Protein AF-A0A2I1EVF9-F1 (afdb_monomer)

Mean predicted aligned error: 14.23 Å

Foldseek 3Di:
DDDDQDPVRVVVVVVVVLLVVLLVVLVVVLVVVVVCVVPPDDQDPDPSSCLSCPCHPNDPPNPNPDDRDDSVRSSVVVVVCCVVVDDDDDDDDPDDDDDPVVVVVPQLVVLQVQLCCQQPQPDPPDDDDQPDDPSNDRDSVVSNPPPGPVPNGDSPDDDPPDDDPPDD

Organism: NCBI:txid588596

Radius of gyration: 22.43 Å; Cα contacts (8 Å, |Δi|>4): 86; chains: 1; bounding box: 55×42×52 Å

pLDDT: mean 73.6, std 15.92, range [29.08, 93.19]

Sequence (168 aa):
MFQDITFEQKYKENSDWLNQTMLGFISKRRNEINNNIQSDGKICSNLLDILLTLNTPLDPNYDGSEAPLTYQEVCSTITEVSVGGNKRNFGDDISRQISYEDLENFTYLDAIIKESARVYAVVPLSSHVSTQETPDEFIPERFLNNEIAKNAFIPFGGGENLPRKEYV

Structure (mmCIF, N/CA/C/O backbone):
data_AF-A0A2I1EVF9-F1
#
_entry.id   AF-A0A2I1EVF9-F1
#
loop_
_atom_site.group_PDB
_atom_site.id
_atom_site.type_symbol
_atom_site.label_atom_id
_atom_site.label_alt_id
_atom_site.label_comp_id
_atom_site.label_asym_id
_atom_site.label_entity_id
_atom_site.label_seq_id
_atom_site.pdbx_PDB_ins_code
_atom_site.Cartn_x
_atom_site.Cartn_y
_atom_site.Cartn_z
_atom_site.occupancy
_atom_site.B_iso_or_equiv
_atom_site.auth_seq_id
_atom_site.auth_comp_id
_atom_site.auth_asym_id
_atom_site.auth_atom_id
_atom_site.pdbx_PDB_model_num
ATOM 1 N N . MET A 1 1 ? 25.194 25.302 21.376 1.00 37.97 1 MET A N 1
ATOM 2 C CA . MET A 1 1 ? 25.728 23.960 21.076 1.00 37.97 1 MET A CA 1
ATOM 3 C C . MET A 1 1 ? 24.531 23.116 20.675 1.00 37.97 1 MET A C 1
ATOM 5 O O . MET A 1 1 ? 23.777 22.718 21.550 1.00 37.97 1 MET A O 1
ATOM 9 N N . PHE A 1 2 ? 24.259 22.999 19.376 1.00 52.78 2 PHE A N 1
ATOM 10 C CA . PHE A 1 2 ? 23.197 22.123 18.877 1.00 52.78 2 PHE A CA 1
ATOM 11 C C . PHE A 1 2 ? 23.779 20.709 18.825 1.00 52.78 2 PHE A C 1
ATOM 13 O O . PHE A 1 2 ? 24.871 20.533 18.292 1.00 52.78 2 PHE A O 1
ATOM 20 N N . GLN A 1 3 ? 23.127 19.741 19.469 1.00 63.22 3 GLN A N 1
ATOM 21 C CA . GLN A 1 3 ? 23.485 18.337 19.293 1.00 63.22 3 GLN A CA 1
ATOM 22 C C . GLN A 1 3 ? 22.958 17.907 17.926 1.00 63.22 3 GLN A C 1
ATOM 24 O O . GLN A 1 3 ? 21.755 18.001 17.685 1.00 63.22 3 GLN A O 1
ATOM 29 N N . ASP A 1 4 ? 23.850 17.478 17.037 1.00 67.31 4 ASP A N 1
ATOM 30 C CA . ASP A 1 4 ? 23.448 16.870 15.773 1.00 67.31 4 ASP A CA 1
ATOM 31 C C . ASP A 1 4 ? 22.687 15.574 16.079 1.00 67.31 4 ASP A C 1
ATOM 33 O O . ASP A 1 4 ? 23.229 14.636 16.668 1.00 67.31 4 ASP A O 1
ATOM 37 N N . ILE A 1 5 ? 21.403 15.557 15.721 1.00 76.06 5 ILE A N 1
ATOM 38 C CA . ILE A 1 5 ? 20.522 14.397 15.870 1.00 76.06 5 ILE A CA 1
ATOM 39 C C . ILE A 1 5 ? 21.068 13.281 14.975 1.00 76.06 5 ILE A C 1
ATOM 41 O O . ILE A 1 5 ? 21.335 13.501 13.789 1.00 76.06 5 ILE A O 1
ATOM 45 N N . 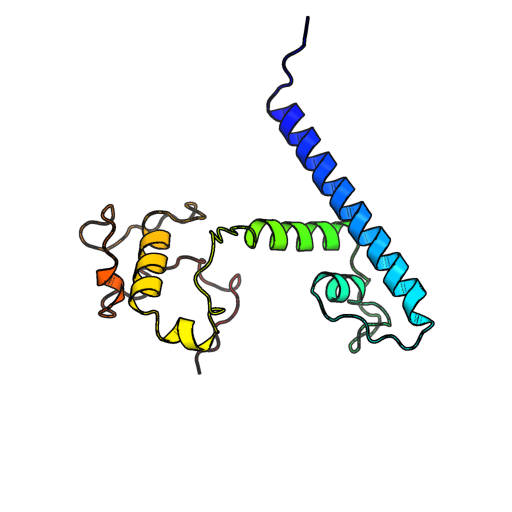THR A 1 6 ? 21.247 12.079 15.522 1.00 86.38 6 THR A N 1
ATOM 46 C CA . THR A 1 6 ? 21.761 10.947 14.740 1.00 86.38 6 THR A CA 1
ATOM 47 C C . THR A 1 6 ? 20.723 10.476 13.717 1.00 86.38 6 THR A C 1
ATOM 49 O O . THR A 1 6 ? 19.518 10.659 13.900 1.00 86.38 6 THR A O 1
ATOM 52 N N . PHE A 1 7 ? 21.169 9.841 12.627 1.00 85.75 7 PHE A N 1
ATOM 53 C CA . PHE A 1 7 ? 20.265 9.272 11.617 1.00 85.75 7 PHE A CA 1
ATOM 54 C C . PHE A 1 7 ? 19.201 8.355 12.244 1.00 85.75 7 PHE A C 1
ATOM 56 O O . PHE A 1 7 ? 18.025 8.482 11.922 1.00 85.75 7 PHE A O 1
ATOM 63 N N . GLU A 1 8 ? 19.605 7.508 13.193 1.00 86.69 8 GLU A N 1
ATOM 64 C CA . GLU A 1 8 ? 18.713 6.596 13.921 1.00 86.69 8 GLU A CA 1
ATOM 65 C C . GLU A 1 8 ? 17.633 7.333 14.719 1.00 86.69 8 GLU A C 1
ATOM 67 O O . GLU A 1 8 ? 16.465 6.948 14.702 1.00 86.69 8 GLU A O 1
ATOM 72 N N . GLN A 1 9 ? 18.002 8.427 15.392 1.00 86.44 9 GLN A N 1
ATOM 73 C CA . GLN A 1 9 ? 17.046 9.255 16.128 1.00 86.44 9 GLN A CA 1
ATOM 74 C C . GLN A 1 9 ? 16.036 9.894 15.174 1.00 86.44 9 GLN A C 1
ATOM 76 O O . GLN A 1 9 ? 14.833 9.774 15.390 1.00 86.44 9 GLN A O 1
ATOM 81 N N . LYS A 1 10 ? 16.514 10.478 14.071 1.00 88.69 10 LYS A N 1
ATOM 82 C CA . LYS A 1 10 ? 15.654 11.085 13.049 1.00 88.69 10 LYS A CA 1
ATOM 83 C C . LYS A 1 10 ? 14.733 10.058 12.382 1.00 88.69 10 LYS A C 1
ATOM 85 O O . LYS A 1 10 ? 13.565 10.346 12.133 1.00 88.69 10 LYS A O 1
ATOM 90 N N . TYR A 1 11 ? 15.241 8.863 12.085 1.00 84.25 11 TYR A N 1
ATOM 91 C CA . TYR A 1 11 ? 14.446 7.771 11.526 1.00 84.25 11 TYR A CA 1
ATOM 92 C C . TYR A 1 11 ? 13.333 7.357 12.490 1.00 84.25 11 TYR A C 1
ATOM 94 O O . TYR A 1 11 ? 12.169 7.278 12.093 1.00 84.25 11 TYR A O 1
ATOM 102 N N . LYS A 1 12 ? 13.677 7.166 13.768 1.00 89.69 12 LYS A N 1
ATOM 103 C CA . LYS A 1 12 ? 12.714 6.815 14.809 1.00 89.69 12 LYS A CA 1
ATOM 104 C C . LYS A 1 12 ? 11.647 7.895 14.982 1.00 89.69 12 LYS A C 1
ATOM 106 O O . LYS A 1 12 ? 10.468 7.565 14.989 1.00 89.69 12 LYS A O 1
ATOM 111 N N . GLU A 1 13 ? 12.036 9.165 15.065 1.00 91.62 13 GLU A N 1
ATOM 112 C CA . GLU A 1 13 ? 11.100 10.292 15.178 1.00 91.62 13 GLU A CA 1
ATOM 113 C C . GLU A 1 13 ? 10.123 10.346 13.997 1.00 91.62 13 GLU A C 1
ATOM 115 O O . GLU A 1 13 ? 8.916 10.484 14.198 1.00 91.62 13 GLU A O 1
ATOM 120 N N . ASN A 1 14 ? 10.621 10.168 12.771 1.00 87.38 14 ASN A N 1
ATOM 121 C CA . ASN A 1 14 ? 9.785 10.146 11.571 1.00 87.38 14 ASN A CA 1
ATOM 122 C C . ASN A 1 14 ? 8.829 8.945 11.550 1.00 87.38 14 ASN A C 1
ATOM 124 O O . ASN A 1 14 ? 7.662 9.090 11.185 1.00 87.38 14 ASN A O 1
ATOM 128 N N . SER A 1 15 ? 9.312 7.765 11.949 1.00 87.06 15 SER A N 1
ATOM 129 C CA . SER A 1 15 ? 8.497 6.551 12.041 1.00 87.06 15 SER A CA 1
ATOM 130 C C . SER A 1 15 ? 7.408 6.689 13.106 1.00 87.06 15 SER A C 1
ATOM 132 O O . SER A 1 15 ? 6.255 6.334 12.863 1.00 87.06 15 SER A O 1
ATOM 134 N N . ASP A 1 16 ? 7.759 7.221 14.277 1.00 92.12 16 ASP A N 1
ATOM 135 C CA . ASP A 1 16 ? 6.822 7.464 15.372 1.00 92.12 16 ASP A CA 1
ATOM 136 C C . ASP A 1 16 ? 5.754 8.476 14.931 1.00 92.12 16 ASP A C 1
ATOM 138 O O . ASP A 1 16 ? 4.559 8.228 15.099 1.00 92.12 16 ASP A O 1
ATOM 142 N N . TRP A 1 17 ? 6.161 9.575 14.288 1.00 93.19 17 TRP A N 1
ATOM 143 C CA . TRP A 1 17 ? 5.242 10.578 13.748 1.00 93.19 17 TRP A CA 1
ATOM 144 C C . TRP A 1 17 ? 4.265 9.991 12.723 1.00 93.19 17 TRP A C 1
ATOM 146 O O . TRP A 1 17 ? 3.059 10.243 12.814 1.00 93.19 17 TRP A O 1
ATOM 156 N N . LEU A 1 18 ? 4.760 9.190 11.773 1.00 86.88 18 LEU A N 1
ATOM 157 C CA . LEU A 1 18 ? 3.925 8.562 10.750 1.00 86.88 18 LEU A CA 1
ATOM 158 C C . LEU A 1 18 ? 2.894 7.627 11.391 1.00 86.88 18 LEU A C 1
ATOM 160 O O . LEU A 1 18 ? 1.700 7.764 11.130 1.00 86.88 18 LEU A O 1
ATOM 164 N N . ASN A 1 19 ? 3.337 6.737 12.282 1.00 88.38 19 ASN A N 1
ATOM 165 C CA . ASN A 1 19 ? 2.457 5.792 12.969 1.00 88.38 19 ASN A CA 1
ATOM 166 C C . ASN A 1 19 ? 1.371 6.508 13.780 1.00 88.38 19 ASN A C 1
ATOM 168 O O . ASN A 1 19 ? 0.195 6.161 13.678 1.00 88.38 19 ASN A O 1
ATOM 172 N N . GLN A 1 20 ? 1.734 7.538 14.549 1.00 92.00 20 GLN A N 1
ATOM 173 C CA . GLN A 1 20 ? 0.758 8.297 15.339 1.00 92.00 20 GLN A CA 1
ATOM 174 C C . GLN A 1 20 ? -0.250 9.034 14.456 1.00 92.00 20 GLN A C 1
ATOM 176 O O . GLN A 1 20 ? -1.446 9.050 14.749 1.00 92.00 20 GLN A O 1
ATOM 181 N N . THR A 1 21 ? 0.218 9.596 13.345 1.00 91.00 21 THR A N 1
ATOM 182 C CA . THR A 1 21 ? -0.640 10.274 12.370 1.00 91.00 21 THR A CA 1
ATOM 183 C C . THR A 1 21 ? -1.644 9.298 11.752 1.00 91.00 21 THR A C 1
ATOM 185 O O . THR A 1 21 ? -2.847 9.571 11.742 1.00 91.00 21 THR A O 1
ATOM 188 N N . MET A 1 22 ? -1.178 8.127 11.309 1.00 90.12 22 MET A N 1
ATOM 189 C CA . MET A 1 22 ? -2.028 7.082 10.732 1.00 90.12 22 MET A CA 1
ATOM 190 C C . MET A 1 22 ? -3.058 6.560 11.740 1.00 90.12 22 MET A C 1
ATOM 192 O O . MET A 1 22 ? -4.247 6.495 11.427 1.00 90.12 22 MET A O 1
ATOM 196 N N . LEU A 1 23 ? -2.646 6.275 12.978 1.00 92.62 23 LEU A N 1
ATOM 197 C CA . LEU A 1 23 ? -3.557 5.860 14.050 1.00 92.62 23 LEU A CA 1
ATOM 198 C C . LEU A 1 23 ? -4.606 6.936 14.374 1.00 92.62 23 LEU A C 1
ATOM 200 O O . LEU A 1 23 ? -5.775 6.615 14.612 1.00 92.62 23 LEU A O 1
ATOM 204 N N . GLY A 1 24 ? -4.223 8.214 14.333 1.00 91.19 24 GLY A N 1
ATOM 205 C CA . GLY A 1 24 ? -5.144 9.342 14.477 1.00 91.19 24 GLY A CA 1
ATOM 206 C C . GLY A 1 24 ? -6.236 9.347 13.402 1.00 91.19 24 GLY A C 1
ATOM 207 O O . GLY A 1 24 ? -7.418 9.490 13.717 1.00 91.19 24 GLY A O 1
ATOM 208 N N . PHE A 1 25 ? -5.872 9.114 12.139 1.00 91.19 25 PHE A N 1
ATOM 209 C CA . PHE A 1 25 ? -6.849 9.009 11.051 1.00 91.19 25 PHE A CA 1
ATOM 210 C C . PHE A 1 25 ? -7.760 7.786 11.186 1.00 91.19 25 PHE A C 1
ATOM 212 O O . PHE A 1 25 ? -8.976 7.915 11.038 1.00 91.19 25 PHE A O 1
ATOM 219 N N . ILE A 1 26 ? -7.199 6.617 11.507 1.00 91.69 26 ILE A N 1
ATOM 220 C CA . ILE A 1 26 ? -7.963 5.367 11.632 1.00 91.69 26 ILE A CA 1
ATOM 221 C C . ILE A 1 26 ? -8.957 5.456 12.796 1.00 91.69 26 ILE A C 1
ATOM 223 O O . ILE A 1 26 ? -10.126 5.103 12.639 1.00 91.69 26 ILE A O 1
ATOM 227 N N . SER A 1 27 ? -8.526 5.965 13.953 1.00 90.69 27 SER A N 1
ATOM 228 C CA . SER A 1 27 ? -9.406 6.154 15.116 1.00 90.69 27 SER A CA 1
ATOM 229 C C . SER A 1 27 ? -10.541 7.133 14.822 1.00 90.69 27 SER A C 1
ATOM 231 O O . SER A 1 27 ? -11.703 6.832 15.107 1.00 90.69 27 SER A O 1
ATOM 233 N N . LYS A 1 28 ? -10.237 8.262 14.171 1.00 91.38 28 LYS A N 1
ATOM 234 C CA . LYS A 1 28 ? -11.253 9.213 13.712 1.00 91.38 28 LYS A CA 1
ATOM 235 C C . LYS A 1 28 ? -12.259 8.540 12.776 1.00 91.38 28 LYS A C 1
ATOM 237 O O . LYS A 1 28 ? -13.462 8.640 13.015 1.00 91.38 28 LYS A O 1
ATOM 242 N N . ARG A 1 29 ? -11.782 7.811 11.763 1.00 90.00 29 ARG A N 1
ATOM 243 C CA . ARG A 1 29 ? -12.645 7.146 10.781 1.00 90.00 29 ARG A CA 1
ATOM 244 C C . ARG A 1 29 ? -13.523 6.066 11.413 1.00 90.00 29 ARG A C 1
ATOM 246 O O . ARG A 1 29 ? -14.706 5.986 11.102 1.00 90.00 29 ARG A O 1
ATOM 253 N N . ARG A 1 30 ? -12.988 5.283 12.351 1.00 88.12 30 ARG A N 1
ATOM 254 C CA . ARG A 1 30 ? -13.765 4.265 13.073 1.00 88.12 30 ARG A CA 1
ATOM 255 C C . ARG A 1 30 ? -14.894 4.883 13.898 1.00 88.12 30 ARG A C 1
ATOM 257 O O . ARG A 1 30 ? -16.004 4.358 13.900 1.00 88.12 30 ARG A O 1
ATOM 264 N N . ASN A 1 31 ? -14.639 6.023 14.540 1.00 87.81 31 ASN A N 1
ATOM 265 C CA . ASN A 1 31 ? -15.677 6.7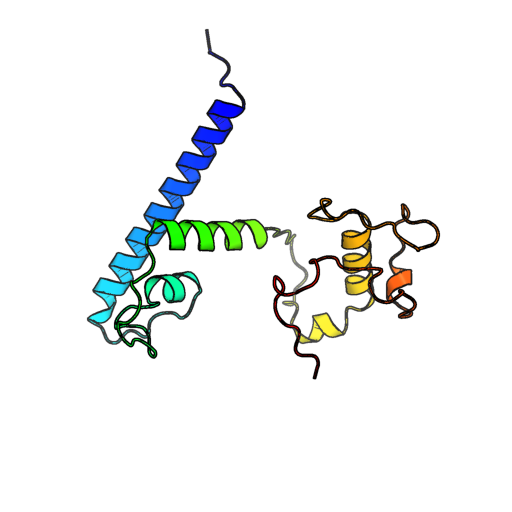64 15.255 1.00 87.81 31 ASN A CA 1
ATOM 266 C C . ASN A 1 31 ? -16.752 7.304 14.301 1.00 87.81 31 ASN A C 1
ATOM 268 O O . ASN A 1 31 ? -17.936 7.217 14.612 1.00 87.81 31 ASN A O 1
ATOM 272 N N . GLU A 1 32 ? -16.364 7.818 13.130 1.00 85.38 32 GLU A N 1
ATOM 273 C CA . GLU A 1 32 ? -17.318 8.246 12.098 1.00 85.38 32 GLU A CA 1
ATOM 274 C C . GLU A 1 32 ? -18.208 7.092 11.631 1.00 85.38 32 GLU A C 1
ATOM 276 O O . GLU A 1 32 ? -19.418 7.273 11.547 1.00 85.38 32 GLU A O 1
ATOM 281 N N . ILE A 1 33 ? -17.642 5.911 11.359 1.00 83.12 33 ILE A N 1
ATOM 282 C CA . ILE A 1 33 ? -18.416 4.725 10.961 1.00 83.12 33 ILE A CA 1
ATOM 283 C C . ILE A 1 33 ? -19.404 4.354 12.069 1.00 83.12 33 ILE A C 1
ATOM 285 O O . ILE A 1 33 ? -20.600 4.285 11.809 1.00 83.12 33 ILE A O 1
ATOM 289 N N . ASN A 1 34 ? -18.933 4.217 13.312 1.00 79.56 34 ASN A N 1
ATOM 290 C CA . ASN A 1 34 ? -19.782 3.859 14.450 1.00 79.56 34 ASN A CA 1
ATOM 291 C C . ASN A 1 34 ? -20.941 4.848 14.672 1.00 79.56 34 ASN A C 1
ATOM 293 O O . ASN A 1 34 ? -22.040 4.441 15.046 1.00 79.56 34 ASN A O 1
ATOM 297 N N . ASN A 1 35 ? -20.708 6.139 14.422 1.00 76.62 35 ASN A N 1
ATOM 298 C CA . ASN A 1 35 ? -21.721 7.183 14.569 1.00 76.62 35 ASN A CA 1
ATOM 299 C C . ASN A 1 35 ? -22.680 7.256 13.362 1.00 76.62 35 ASN A C 1
ATOM 301 O O . ASN A 1 35 ? -23.875 7.475 13.552 1.00 76.62 35 ASN A O 1
ATOM 305 N N . ASN A 1 36 ? -22.189 7.037 12.135 1.00 66.50 36 ASN A N 1
ATOM 306 C CA . ASN A 1 36 ? -22.981 7.092 10.895 1.00 66.50 36 ASN A CA 1
ATOM 307 C C . ASN A 1 36 ? -23.894 5.868 10.684 1.00 66.50 36 ASN A C 1
ATOM 309 O O . ASN A 1 36 ? -24.821 5.941 9.879 1.00 66.50 36 ASN A O 1
ATOM 313 N N . ILE A 1 37 ? -23.695 4.771 11.430 1.00 58.34 37 ILE A N 1
ATOM 314 C CA . ILE A 1 37 ? -24.615 3.612 11.469 1.00 58.34 37 ILE A CA 1
ATOM 315 C C . ILE A 1 37 ? -26.045 4.031 11.861 1.00 58.34 37 ILE A C 1
ATOM 317 O O . ILE A 1 37 ? -27.007 3.366 11.487 1.00 58.34 37 ILE A O 1
ATOM 321 N N . GLN A 1 38 ? -26.213 5.152 12.574 1.00 51.97 38 GLN A N 1
ATOM 322 C CA . GLN A 1 38 ? -27.533 5.637 12.992 1.00 51.97 38 GLN A CA 1
ATOM 323 C C . GLN A 1 38 ? -28.334 6.332 11.875 1.00 51.97 38 GLN A C 1
ATOM 325 O O . GLN A 1 38 ? -29.517 6.604 12.068 1.00 51.97 38 GLN A O 1
ATOM 330 N N . SER A 1 39 ? -27.736 6.618 10.714 1.00 51.97 39 SER A N 1
ATOM 331 C CA . SER A 1 39 ? -28.369 7.426 9.665 1.00 51.97 39 SER A CA 1
ATOM 332 C C . SER A 1 39 ? -28.199 6.823 8.270 1.00 51.97 39 SER A C 1
ATOM 334 O O . SER A 1 39 ? -27.521 7.425 7.448 1.00 51.97 39 SER A O 1
ATOM 336 N N . ASP A 1 40 ? -28.777 5.637 8.026 1.00 53.94 40 ASP A N 1
ATOM 337 C CA . ASP A 1 40 ? -29.086 5.035 6.699 1.00 53.94 40 ASP A CA 1
ATOM 338 C C . ASP A 1 40 ? -27.983 5.132 5.610 1.00 53.94 40 ASP A C 1
ATOM 340 O O . ASP A 1 40 ? -28.220 5.107 4.402 1.00 53.94 40 ASP A O 1
ATOM 344 N N . GLY A 1 41 ? -26.732 5.297 6.033 1.00 55.00 41 GLY A N 1
ATOM 345 C CA . GLY A 1 41 ? -25.646 5.746 5.180 1.00 55.00 41 GLY A CA 1
ATOM 346 C C . GLY A 1 41 ? -24.824 4.559 4.735 1.00 55.00 41 GLY A C 1
ATOM 347 O O . GLY A 1 41 ? -24.019 4.044 5.507 1.00 55.00 41 GLY A O 1
ATOM 348 N N . LYS A 1 42 ? -25.005 4.140 3.482 1.00 59.78 42 LYS A N 1
ATOM 349 C CA . LYS A 1 42 ? -24.149 3.159 2.804 1.00 59.78 42 LYS A CA 1
ATOM 350 C C . LYS A 1 42 ? -22.671 3.452 3.112 1.00 59.78 42 LYS A C 1
ATOM 352 O O . LYS A 1 42 ? -22.149 4.489 2.701 1.00 59.78 42 LYS A O 1
ATOM 357 N N . ILE A 1 43 ? -22.012 2.554 3.850 1.00 65.44 43 ILE A N 1
ATOM 358 C CA . ILE A 1 43 ? -20.590 2.681 4.194 1.00 65.44 43 ILE A CA 1
ATOM 359 C C . ILE A 1 43 ? -19.794 2.717 2.884 1.00 65.44 43 ILE A C 1
ATOM 361 O O . ILE A 1 43 ? -20.017 1.909 1.980 1.00 65.44 43 ILE A O 1
ATOM 365 N N . CYS A 1 44 ? -18.910 3.705 2.750 1.00 60.81 44 CYS A N 1
ATOM 366 C CA . CYS A 1 44 ? -18.080 3.868 1.562 1.00 60.81 44 CYS A CA 1
ATOM 367 C C . CYS A 1 44 ? -17.154 2.644 1.439 1.00 60.81 44 CYS A C 1
ATOM 369 O O . CYS A 1 44 ? -16.517 2.253 2.402 1.00 60.81 44 CYS A O 1
ATOM 371 N N . SER A 1 45 ? -17.091 1.983 0.285 1.00 72.38 45 SER A N 1
ATOM 372 C CA . SER A 1 45 ? -16.403 0.689 0.128 1.00 72.38 45 SER A CA 1
ATOM 373 C C . SER A 1 45 ? -14.926 0.844 -0.262 1.00 72.38 45 SER A C 1
ATOM 375 O O . SER A 1 45 ? -14.464 0.233 -1.225 1.00 72.38 45 SER A O 1
ATOM 377 N N . ASN A 1 46 ? -14.192 1.730 0.412 1.00 84.38 46 ASN A N 1
ATOM 378 C CA . ASN A 1 46 ? -12.745 1.870 0.202 1.00 84.38 46 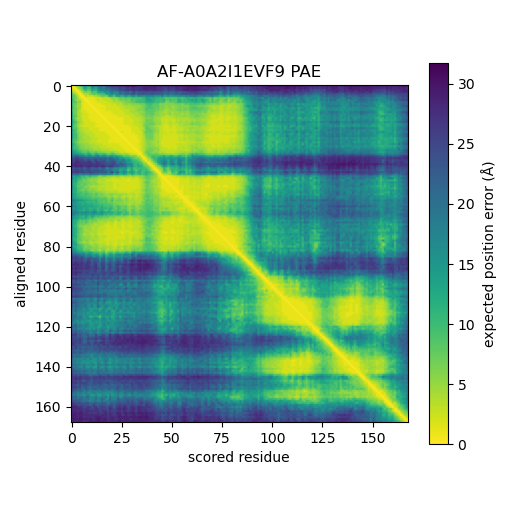ASN A CA 1
ATOM 379 C C . ASN A 1 46 ? -11.962 0.908 1.117 1.00 84.38 46 ASN A C 1
ATOM 381 O O . ASN A 1 46 ? -12.519 0.360 2.063 1.00 84.38 46 ASN A O 1
ATOM 385 N N . LEU A 1 47 ? -10.663 0.714 0.850 1.00 88.19 47 LEU A N 1
ATOM 386 C CA . LEU A 1 47 ? -9.820 -0.241 1.585 1.00 88.19 47 LEU A CA 1
ATOM 387 C C . LEU A 1 47 ? -9.845 -0.030 3.108 1.00 88.19 47 LEU A C 1
ATOM 389 O O . LEU A 1 47 ? -9.942 -1.000 3.851 1.00 88.19 47 LEU A O 1
ATOM 393 N N . LEU A 1 48 ? -9.779 1.220 3.580 1.00 89.19 48 LEU A N 1
ATOM 394 C CA . LEU A 1 48 ? -9.798 1.514 5.015 1.00 89.19 48 LEU A CA 1
ATOM 395 C C . LEU A 1 48 ? -11.134 1.112 5.647 1.00 89.19 48 LEU A C 1
ATOM 397 O O . LEU A 1 48 ? -11.150 0.505 6.714 1.00 89.19 48 LEU A O 1
ATOM 401 N N . ASP A 1 49 ? -12.243 1.417 4.981 1.00 88.31 49 ASP A N 1
ATOM 402 C CA . ASP A 1 49 ? -13.574 1.067 5.467 1.00 88.31 49 ASP A CA 1
ATOM 403 C C . ASP A 1 49 ? -13.798 -0.457 5.443 1.00 88.31 49 ASP A C 1
ATOM 405 O O . ASP A 1 49 ? -14.373 -0.997 6.387 1.00 88.31 49 ASP A O 1
ATOM 409 N N . ILE A 1 5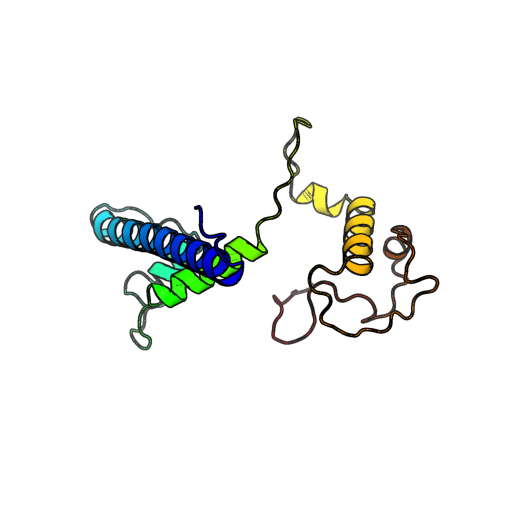0 ? -13.267 -1.170 4.439 1.00 88.38 50 ILE A N 1
ATOM 410 C CA . ILE A 1 50 ? -13.264 -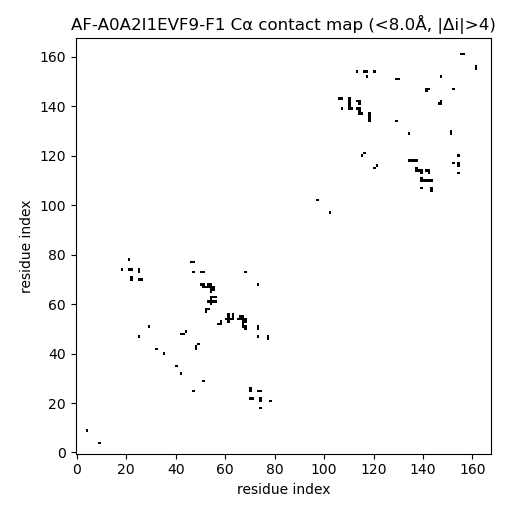2.643 4.403 1.00 88.38 50 ILE A CA 1
ATOM 411 C C . ILE A 1 50 ? -12.504 -3.195 5.614 1.00 88.38 50 ILE A C 1
ATOM 413 O O . ILE A 1 50 ? -13.064 -3.973 6.375 1.00 88.38 50 ILE A O 1
ATOM 417 N N . LEU A 1 51 ? -11.267 -2.750 5.857 1.00 90.19 51 LEU A N 1
ATOM 418 C CA . LEU A 1 51 ? -10.460 -3.237 6.985 1.00 90.19 51 LEU A CA 1
ATOM 419 C C . LEU A 1 51 ? -11.077 -2.906 8.354 1.00 90.19 51 LEU A C 1
ATOM 421 O O . LEU A 1 51 ? -10.915 -3.664 9.305 1.00 90.19 51 LEU A O 1
ATOM 425 N N . LEU A 1 52 ? -11.784 -1.780 8.473 1.00 89.56 52 LEU A N 1
ATOM 426 C CA . LEU A 1 52 ? -12.456 -1.388 9.715 1.00 89.56 52 LEU A CA 1
ATOM 427 C C . LEU A 1 52 ? -13.760 -2.151 9.977 1.00 89.56 52 LEU A C 1
ATOM 429 O O . LEU A 1 52 ? -14.187 -2.220 11.132 1.00 89.56 52 LEU A O 1
ATOM 433 N N . THR A 1 53 ? -14.397 -2.677 8.929 1.00 87.69 53 THR A N 1
ATOM 434 C CA . THR A 1 53 ? -15.671 -3.408 9.018 1.00 87.69 53 THR A CA 1
ATOM 435 C C . THR A 1 53 ? -15.500 -4.922 8.957 1.00 87.69 53 THR A C 1
ATOM 437 O O . THR A 1 53 ? -16.386 -5.629 9.433 1.00 87.69 53 THR A O 1
ATOM 440 N N . LEU A 1 54 ? -14.368 -5.418 8.456 1.00 88.06 54 LEU A N 1
ATOM 441 C CA . LEU A 1 54 ? -14.053 -6.843 8.378 1.00 88.06 54 LEU A CA 1
ATOM 442 C C . LEU A 1 54 ? -14.164 -7.517 9.750 1.00 88.06 54 LEU A C 1
ATOM 444 O O . LEU A 1 54 ? -13.696 -6.974 10.758 1.00 88.06 54 LEU A O 1
ATOM 448 N N . ASN A 1 55 ? -14.779 -8.700 9.787 1.00 87.62 55 ASN A N 1
ATOM 449 C CA . ASN A 1 55 ? -15.023 -9.459 11.020 1.00 87.62 55 ASN A CA 1
ATOM 450 C C . ASN A 1 55 ? -15.816 -8.670 12.085 1.00 87.62 55 ASN A C 1
ATOM 452 O O . ASN A 1 55 ? -15.743 -8.957 13.281 1.00 87.62 55 ASN A O 1
ATOM 456 N N . THR A 1 56 ? -16.596 -7.668 11.670 1.00 86.25 56 THR A N 1
ATOM 457 C CA . THR A 1 56 ? -17.574 -6.974 12.521 1.00 86.25 56 THR A CA 1
ATOM 458 C C . THR A 1 56 ? -18.991 -7.256 12.022 1.00 86.25 56 THR A C 1
ATOM 460 O O . THR A 1 56 ? -19.149 -7.602 10.857 1.00 86.25 56 THR A O 1
ATOM 463 N N . PRO A 1 57 ? -20.050 -7.013 12.819 1.00 84.56 57 PRO A N 1
ATOM 464 C CA . PRO A 1 57 ? -21.438 -7.157 12.359 1.00 84.56 57 PRO A CA 1
ATOM 465 C C . PRO A 1 57 ? -21.831 -6.301 11.139 1.00 84.56 57 PRO A C 1
ATOM 467 O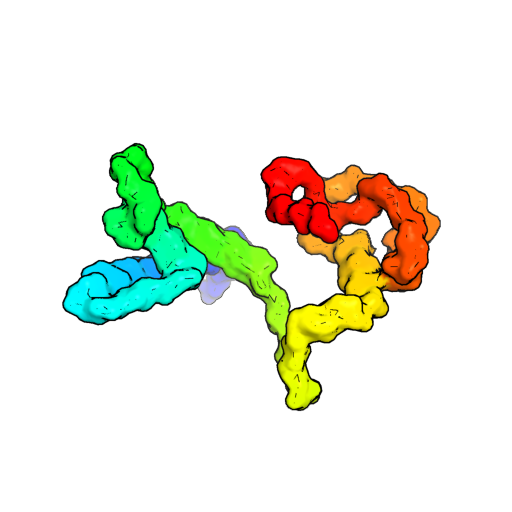 O . PRO A 1 57 ? -22.942 -6.437 10.636 1.00 84.56 57 PRO A O 1
ATOM 470 N N . LEU A 1 58 ? -20.962 -5.384 10.701 1.00 80.56 58 LEU A N 1
ATOM 471 C CA . LEU A 1 58 ? -21.140 -4.582 9.489 1.00 80.56 58 LEU A CA 1
ATOM 472 C C . LEU A 1 58 ? -20.663 -5.308 8.223 1.00 80.56 58 LEU A C 1
ATOM 474 O O . LEU A 1 58 ? -20.989 -4.873 7.120 1.00 80.56 58 LEU A O 1
ATOM 478 N N . ASP A 1 59 ? -19.892 -6.383 8.375 1.00 78.69 59 ASP A N 1
ATOM 479 C CA . ASP A 1 59 ? -19.466 -7.249 7.284 1.00 78.69 59 ASP A CA 1
ATOM 480 C C . ASP A 1 59 ? -20.634 -8.155 6.851 1.00 78.69 59 ASP A C 1
ATOM 482 O O . ASP A 1 59 ? -21.188 -8.881 7.684 1.00 78.69 59 ASP A O 1
ATOM 486 N N . PRO A 1 60 ? -21.015 -8.164 5.559 1.00 78.75 60 PRO A N 1
ATOM 487 C CA . PRO A 1 60 ? -22.028 -9.079 5.038 1.00 78.75 60 PRO A CA 1
ATOM 488 C C . PRO A 1 60 ? -21.741 -10.565 5.298 1.00 78.75 60 PRO A C 1
ATOM 490 O O . PRO A 1 60 ? -22.682 -11.357 5.333 1.00 78.75 60 PRO A O 1
ATOM 493 N N . ASN A 1 61 ? -20.471 -10.944 5.464 1.00 82.75 61 ASN A N 1
ATOM 494 C CA . ASN A 1 61 ? -20.037 -12.323 5.698 1.00 82.75 61 ASN A CA 1
ATOM 495 C C . ASN A 1 61 ? -19.726 -12.615 7.176 1.00 82.75 61 ASN A C 1
ATOM 497 O O . ASN A 1 61 ? -19.104 -13.632 7.476 1.00 82.75 61 ASN A O 1
ATOM 501 N N . TYR A 1 62 ? -20.139 -11.744 8.103 1.00 84.00 62 TYR A N 1
ATOM 502 C CA . TYR A 1 62 ? -19.859 -11.911 9.526 1.00 84.00 62 TYR A CA 1
ATOM 503 C C . TYR A 1 62 ? -20.500 -13.179 10.106 1.00 84.00 62 TYR A C 1
ATOM 505 O O . TYR A 1 62 ? -21.723 -13.292 10.191 1.00 84.00 62 TYR A O 1
ATOM 513 N N . ASP A 1 63 ? -19.669 -14.105 10.579 1.00 87.00 63 ASP A N 1
ATOM 514 C CA . ASP A 1 63 ? -20.097 -15.323 11.279 1.00 87.00 63 ASP A CA 1
ATOM 515 C C . ASP A 1 63 ? -19.685 -15.341 12.765 1.00 87.00 63 ASP A C 1
ATOM 517 O O . ASP A 1 63 ? -20.036 -16.261 13.505 1.00 87.00 63 ASP A O 1
ATOM 521 N N . GLY A 1 64 ? -18.959 -14.312 13.217 1.00 85.25 64 GLY A N 1
ATOM 522 C CA . GLY A 1 64 ? -18.446 -14.195 14.583 1.00 85.25 64 GLY A CA 1
ATOM 523 C C . GLY A 1 64 ? -17.325 -15.175 14.940 1.00 85.25 64 GLY A C 1
ATOM 524 O O . GLY A 1 64 ? -16.978 -15.271 16.119 1.00 85.25 64 GLY A O 1
ATOM 525 N N . SER A 1 65 ? -16.770 -15.900 13.964 1.00 87.62 65 SER A N 1
ATOM 526 C CA . SER A 1 65 ? -15.678 -16.855 14.181 1.00 87.62 65 SER A CA 1
ATOM 527 C C . SER A 1 65 ? -14.334 -16.166 14.426 1.00 87.62 65 SER A C 1
ATOM 529 O O . SER A 1 65 ? -13.525 -16.652 15.219 1.00 87.62 65 SER A O 1
ATOM 531 N N . GLU A 1 66 ? -14.123 -15.010 13.798 1.00 88.44 66 GLU A N 1
ATOM 532 C CA . GLU A 1 66 ? -12.892 -14.233 13.881 1.00 88.44 66 GLU A CA 1
ATOM 533 C C . GLU A 1 66 ? -13.097 -12.888 14.584 1.00 88.44 66 GLU A C 1
ATOM 535 O O . GLU A 1 66 ? -14.173 -12.284 14.565 1.00 88.44 66 GLU A O 1
ATOM 540 N N . ALA A 1 67 ? -12.031 -12.401 15.222 1.00 87.88 67 ALA A N 1
ATOM 541 C CA . ALA A 1 67 ? -12.030 -11.089 15.850 1.00 87.88 67 ALA A CA 1
ATOM 542 C C . ALA A 1 67 ? -11.853 -9.968 14.802 1.00 87.88 67 ALA A C 1
ATOM 544 O O . ALA A 1 67 ? -11.156 -10.166 13.802 1.00 87.88 67 ALA A O 1
ATOM 545 N N . PRO A 1 68 ? -12.417 -8.768 15.041 1.00 89.69 68 PRO A N 1
ATOM 546 C CA . PRO A 1 68 ? -12.122 -7.585 14.240 1.00 89.69 68 PRO A CA 1
ATOM 547 C C . PRO A 1 68 ? -10.633 -7.242 14.248 1.00 89.69 68 PRO A C 1
ATOM 549 O O . PRO A 1 68 ? -9.968 -7.372 15.279 1.00 89.69 68 PRO A O 1
ATOM 552 N N . LEU A 1 69 ? -10.150 -6.681 13.140 1.00 90.75 69 LEU A N 1
ATOM 553 C CA . LEU A 1 69 ? -8.776 -6.197 13.035 1.00 90.75 69 LEU A CA 1
ATOM 554 C C . LEU A 1 69 ? -8.462 -5.127 14.095 1.00 90.75 69 LEU A C 1
ATOM 556 O O . LEU A 1 69 ? -9.250 -4.206 14.380 1.00 90.75 69 LEU A O 1
ATOM 560 N N . THR A 1 70 ? -7.266 -5.229 14.671 1.00 91.12 70 THR A N 1
ATOM 561 C CA . THR A 1 70 ? -6.730 -4.225 15.590 1.00 91.12 70 THR A CA 1
ATOM 562 C C . THR A 1 70 ? -6.304 -2.970 14.831 1.00 91.12 70 THR A C 1
ATOM 564 O O . THR A 1 70 ? -5.965 -3.000 13.649 1.00 91.12 70 THR A O 1
ATOM 567 N N . TYR A 1 71 ? -6.256 -1.830 15.525 1.00 88.19 71 TYR A N 1
ATOM 568 C CA . TYR A 1 71 ? -5.783 -0.576 14.927 1.00 88.19 71 TYR A CA 1
ATOM 569 C C . TYR A 1 71 ? -4.374 -0.681 14.340 1.00 88.19 71 TYR A C 1
ATOM 571 O O . TYR A 1 71 ? -4.082 -0.019 13.349 1.00 88.19 71 TYR A O 1
ATOM 579 N N . GLN A 1 72 ? -3.511 -1.497 14.948 1.00 87.31 72 GLN A N 1
ATOM 580 C CA . GLN A 1 72 ? -2.148 -1.703 14.475 1.00 87.31 72 GLN A CA 1
ATOM 581 C C . GLN A 1 72 ? -2.126 -2.503 13.174 1.00 87.31 72 GLN A C 1
ATOM 583 O O . GLN A 1 72 ? -1.461 -2.074 12.241 1.00 87.31 72 GLN A O 1
ATOM 588 N N . GLU A 1 73 ? -2.903 -3.581 13.061 1.00 89.06 73 GLU A N 1
ATOM 589 C CA . GLU A 1 73 ? -2.996 -4.371 11.823 1.00 89.06 73 GLU A CA 1
ATOM 590 C C . GLU A 1 73 ? -3.564 -3.543 10.662 1.00 89.06 73 GLU A C 1
ATOM 592 O O . GLU A 1 73 ? -3.015 -3.557 9.556 1.00 89.06 73 GLU A O 1
ATOM 597 N N . VAL A 1 74 ? -4.604 -2.742 10.927 1.00 91.38 74 VAL A N 1
ATOM 598 C CA . VAL A 1 74 ? -5.149 -1.798 9.938 1.00 91.38 74 VAL A CA 1
ATOM 599 C C . VAL A 1 74 ? -4.098 -0.751 9.555 1.00 91.38 74 VAL A C 1
ATOM 601 O O . VAL A 1 74 ? -3.910 -0.469 8.372 1.00 91.38 74 VAL A O 1
ATOM 604 N N . CYS A 1 75 ? -3.384 -0.188 10.535 1.00 88.12 75 CYS A N 1
ATOM 605 C CA . CYS A 1 75 ? -2.339 0.808 10.300 1.00 88.12 75 CYS A CA 1
ATOM 606 C C . CYS A 1 75 ? -1.194 0.246 9.460 1.00 88.12 75 CYS A C 1
ATOM 608 O O . CYS A 1 75 ? -0.802 0.885 8.485 1.00 88.12 75 CYS A O 1
ATOM 610 N N . SER A 1 76 ? -0.691 -0.942 9.794 1.00 86.25 76 SER A N 1
ATOM 611 C CA . SER A 1 76 ? 0.358 -1.626 9.038 1.00 86.25 76 SER A CA 1
ATOM 612 C C . SER A 1 76 ? -0.072 -1.865 7.594 1.00 86.25 76 SER A C 1
ATOM 614 O O . SER A 1 76 ? 0.635 -1.440 6.684 1.00 86.25 76 SER A O 1
ATOM 616 N N . THR A 1 77 ? -1.265 -2.427 7.383 1.00 86.12 77 THR A N 1
ATOM 617 C CA . THR A 1 77 ? -1.786 -2.738 6.041 1.00 86.12 77 THR A CA 1
ATOM 618 C C . THR A 1 77 ? -1.964 -1.479 5.186 1.00 86.12 77 THR A C 1
ATOM 620 O O . THR A 1 77 ? -1.512 -1.416 4.044 1.00 86.12 77 THR A O 1
ATOM 623 N N . ILE A 1 78 ? -2.593 -0.431 5.732 1.00 87.12 78 ILE A N 1
ATOM 624 C CA . ILE A 1 78 ? -2.794 0.826 4.996 1.00 87.12 78 ILE A CA 1
ATOM 625 C C . ILE A 1 78 ? -1.461 1.529 4.733 1.00 87.12 78 ILE A C 1
ATOM 627 O O . ILE A 1 78 ? -1.281 2.101 3.657 1.00 87.12 78 ILE A O 1
ATOM 631 N N . THR A 1 79 ? -0.529 1.498 5.688 1.00 82.12 79 THR A N 1
ATOM 632 C CA . THR A 1 79 ? 0.801 2.096 5.515 1.00 82.12 79 THR A CA 1
ATOM 633 C C . THR A 1 79 ? 1.574 1.371 4.419 1.00 82.12 79 THR A C 1
ATOM 635 O O . THR A 1 79 ? 2.144 2.033 3.558 1.00 82.12 79 THR A O 1
ATOM 638 N N . GLU A 1 80 ? 1.527 0.039 4.381 1.00 81.56 80 GLU A N 1
ATOM 639 C CA . GLU A 1 80 ? 2.153 -0.773 3.334 1.00 81.56 80 GLU A CA 1
ATOM 640 C C . GLU A 1 80 ? 1.599 -0.434 1.945 1.00 81.56 80 GLU A C 1
ATOM 642 O O . GLU A 1 80 ? 2.361 -0.063 1.047 1.00 81.56 80 GLU A O 1
ATOM 647 N N . VAL A 1 81 ? 0.272 -0.460 1.782 1.00 80.31 81 VAL A N 1
ATOM 648 C CA . VAL A 1 81 ? -0.388 -0.120 0.508 1.00 80.31 81 VAL A CA 1
ATOM 649 C C . VAL A 1 81 ? -0.079 1.321 0.096 1.00 80.31 81 VAL A C 1
ATOM 651 O O . VAL A 1 81 ? 0.158 1.601 -1.080 1.00 80.31 81 VAL A O 1
ATOM 654 N N . SER A 1 82 ? -0.037 2.245 1.057 1.00 76.06 82 SER A N 1
ATOM 655 C CA . SER A 1 82 ? 0.273 3.651 0.789 1.00 76.06 82 SER A CA 1
ATOM 656 C C . SER A 1 82 ? 1.726 3.837 0.356 1.00 76.06 82 SER A C 1
ATOM 658 O O . SER A 1 82 ? 1.987 4.572 -0.591 1.00 76.06 82 SER A O 1
ATOM 660 N N . VAL A 1 83 ? 2.688 3.177 1.000 1.00 70.50 83 VAL A N 1
ATOM 661 C CA . VAL A 1 83 ? 4.106 3.270 0.619 1.00 70.50 83 VAL A CA 1
ATOM 662 C C . VAL A 1 83 ? 4.345 2.615 -0.746 1.00 70.50 83 VAL A C 1
ATOM 664 O O . VAL A 1 83 ? 5.035 3.200 -1.580 1.00 70.50 83 VAL A O 1
ATOM 667 N N . GLY A 1 84 ? 3.717 1.466 -1.019 1.00 62.75 84 GLY A N 1
ATOM 668 C CA . GLY A 1 84 ? 3.814 0.780 -2.312 1.00 62.75 84 GLY A CA 1
ATOM 669 C C . GLY A 1 84 ? 3.127 1.516 -3.471 1.00 62.75 84 GLY A C 1
ATOM 670 O O . GLY A 1 84 ? 3.584 1.432 -4.609 1.00 62.75 84 GLY A O 1
ATOM 671 N N . GLY A 1 85 ? 2.055 2.268 -3.196 1.00 58.78 85 GLY A N 1
ATOM 672 C CA . GLY A 1 85 ? 1.261 2.980 -4.206 1.00 58.78 85 GLY A CA 1
ATOM 673 C C . GLY A 1 85 ? 1.720 4.407 -4.529 1.00 58.78 85 GLY A C 1
ATOM 674 O O . GLY A 1 85 ? 1.186 5.030 -5.449 1.00 58.78 85 GLY A O 1
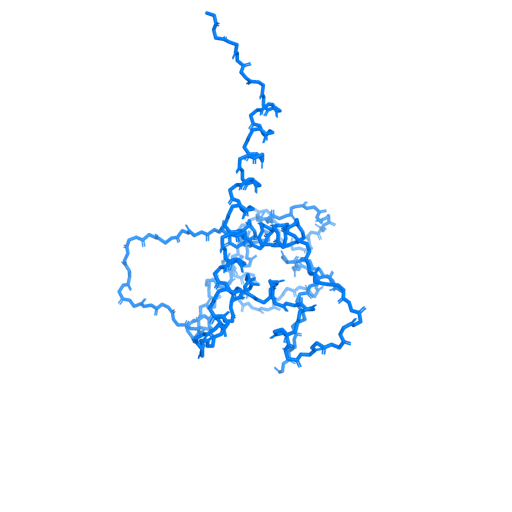ATOM 675 N N . ASN A 1 86 ? 2.691 4.960 -3.796 1.00 50.78 86 ASN A N 1
ATOM 676 C CA . ASN A 1 86 ? 3.089 6.361 -3.939 1.00 50.78 86 ASN A CA 1
ATOM 677 C C . ASN A 1 86 ? 4.344 6.545 -4.811 1.00 50.78 86 ASN A C 1
ATOM 679 O O . ASN A 1 86 ? 5.443 6.811 -4.330 1.00 50.78 86 ASN A O 1
ATOM 683 N N . LYS A 1 87 ? 4.135 6.535 -6.132 1.00 40.62 87 LYS A N 1
ATOM 684 C CA . LYS A 1 87 ? 4.875 7.385 -7.082 1.00 40.62 87 LYS A CA 1
ATOM 685 C C . LYS A 1 87 ? 3.856 8.153 -7.920 1.00 40.62 87 LYS A C 1
ATOM 687 O O . LYS A 1 87 ? 3.349 7.644 -8.914 1.00 40.62 87 LYS A O 1
ATOM 692 N N . ARG A 1 88 ? 3.532 9.382 -7.512 1.00 43.06 88 ARG A N 1
ATOM 693 C CA . ARG A 1 88 ? 2.752 10.312 -8.339 1.00 43.06 88 ARG A CA 1
ATOM 694 C C . ARG A 1 88 ? 3.688 11.368 -8.905 1.00 43.06 88 ARG A C 1
ATOM 696 O O . ARG A 1 88 ? 4.022 12.320 -8.213 1.00 43.06 88 ARG A O 1
ATOM 703 N N . ASN A 1 89 ? 4.059 11.202 -10.168 1.00 40.19 89 ASN A N 1
ATOM 704 C CA . ASN A 1 89 ? 4.575 12.291 -10.986 1.00 40.19 89 ASN A CA 1
ATOM 705 C C . ASN A 1 89 ? 3.500 12.590 -12.028 1.00 40.19 89 ASN A C 1
ATOM 707 O O . ASN A 1 89 ? 3.432 11.910 -13.047 1.00 40.19 89 ASN A O 1
ATOM 711 N N . PHE A 1 90 ? 2.649 13.575 -11.761 1.00 41.69 90 PHE A N 1
ATOM 712 C CA . PHE A 1 90 ? 1.844 14.186 -12.811 1.00 41.69 90 PHE A CA 1
ATOM 713 C C . PHE A 1 90 ? 2.243 15.650 -12.898 1.00 41.69 90 PHE A C 1
ATOM 715 O O . PHE A 1 90 ? 2.062 16.407 -11.948 1.00 41.69 90 PHE A O 1
ATOM 722 N N . GLY A 1 91 ? 2.891 15.966 -14.019 1.00 45.97 91 GLY A N 1
ATOM 723 C CA . GLY A 1 91 ? 3.212 17.319 -14.441 1.00 45.97 91 GLY A CA 1
ATOM 724 C C . GLY A 1 91 ? 2.055 17.978 -15.192 1.00 45.97 91 GLY A C 1
ATOM 725 O O . GLY A 1 91 ? 1.002 17.377 -15.413 1.00 45.97 91 GLY A O 1
ATOM 726 N N . ASP A 1 92 ? 2.306 19.229 -15.559 1.00 50.62 92 ASP A N 1
ATOM 727 C CA . ASP A 1 92 ? 1.337 20.256 -15.932 1.00 50.62 92 ASP A CA 1
ATOM 728 C C . ASP A 1 92 ? 0.713 20.047 -17.341 1.00 50.62 92 ASP A C 1
ATOM 730 O O . ASP A 1 92 ? 1.288 20.434 -18.349 1.00 50.62 92 ASP A O 1
ATOM 734 N N . ASP A 1 93 ? -0.481 19.436 -17.371 1.00 47.12 93 ASP A N 1
ATOM 735 C CA . ASP A 1 93 ? -1.552 19.452 -18.404 1.00 47.12 93 ASP A CA 1
ATOM 736 C C . ASP A 1 93 ? -1.320 18.869 -19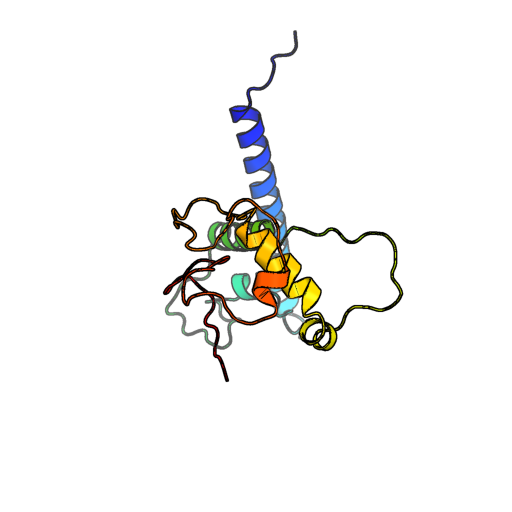.837 1.00 47.12 93 ASP A C 1
ATOM 738 O O . ASP A 1 93 ? -0.647 19.455 -20.682 1.00 47.12 93 ASP A O 1
ATOM 742 N N . ILE A 1 94 ? -2.021 17.756 -20.155 1.00 53.31 94 ILE A N 1
ATOM 743 C CA . ILE A 1 94 ? -2.256 17.197 -21.518 1.00 53.31 94 ILE A CA 1
ATOM 744 C C . ILE A 1 94 ? -3.753 16.934 -21.841 1.00 53.31 94 ILE A C 1
ATOM 746 O O . ILE A 1 94 ? -4.097 16.034 -22.608 1.00 53.31 94 ILE A O 1
ATOM 750 N N . SER A 1 95 ? -4.655 17.768 -21.316 1.00 63.94 95 SER A N 1
ATOM 751 C CA . SER A 1 95 ? -6.060 18.036 -21.716 1.00 63.94 95 SER A CA 1
ATOM 752 C C . SER A 1 95 ? -7.104 16.907 -21.836 1.00 63.94 95 SER A C 1
ATOM 754 O O . SER A 1 95 ? -8.297 17.210 -21.849 1.00 63.94 95 SER A O 1
ATOM 756 N N . ARG A 1 96 ? -6.744 15.621 -21.855 1.00 62.47 96 ARG A N 1
ATOM 757 C CA . ARG A 1 96 ? -7.710 14.528 -21.649 1.00 62.47 96 ARG A CA 1
ATOM 758 C C . ARG A 1 96 ? -7.203 13.561 -20.596 1.00 62.47 96 ARG A C 1
ATOM 760 O O . ARG A 1 96 ? -6.022 13.226 -20.566 1.00 62.47 96 ARG A O 1
ATOM 767 N N . GLN A 1 97 ? -8.110 13.094 -19.746 1.00 65.50 97 GLN A N 1
ATOM 768 C CA . GLN A 1 97 ? -7.803 12.019 -18.814 1.00 65.50 97 GLN A CA 1
ATOM 769 C C . GLN A 1 97 ? -7.502 10.751 -19.626 1.00 65.50 97 GLN A C 1
ATOM 771 O O . GLN A 1 97 ? -8.261 10.401 -20.531 1.00 65.50 97 GLN A O 1
ATOM 776 N N . ILE A 1 98 ? -6.370 10.107 -19.340 1.00 65.94 98 ILE A N 1
ATOM 777 C CA . ILE A 1 98 ? -6.036 8.792 -19.898 1.00 65.94 98 ILE A CA 1
ATOM 778 C C . ILE A 1 98 ? -7.093 7.807 -19.385 1.00 65.94 98 ILE A C 1
ATOM 780 O O . ILE A 1 98 ? -7.323 7.742 -18.173 1.00 65.94 98 ILE A O 1
ATOM 784 N N . SER A 1 99 ? -7.752 7.086 -20.290 1.00 70.81 99 SER A N 1
ATOM 785 C CA . SER A 1 99 ? -8.715 6.040 -19.945 1.00 70.81 99 SER A CA 1
ATOM 786 C C . SER A 1 99 ? -8.031 4.672 -19.880 1.00 70.81 99 SER A C 1
ATOM 788 O O . SER A 1 99 ? -6.885 4.509 -20.305 1.00 70.81 99 SER A O 1
ATOM 790 N N . TYR A 1 100 ? -8.716 3.669 -19.326 1.00 70.12 100 TYR A N 1
ATOM 791 C CA . TYR A 1 100 ? -8.165 2.312 -19.258 1.00 70.12 100 TYR A CA 1
ATOM 792 C C . TYR A 1 100 ? -7.980 1.697 -20.652 1.00 70.12 100 TYR A C 1
ATOM 794 O O . TYR A 1 100 ? -7.024 0.957 -20.861 1.00 70.12 100 TYR A O 1
ATOM 802 N N . GLU A 1 101 ? -8.820 2.063 -21.621 1.00 70.19 101 GLU A N 1
ATOM 803 C CA . GLU A 1 101 ? -8.722 1.600 -23.010 1.00 70.19 101 GLU A CA 1
ATOM 804 C C . GLU A 1 101 ? -7.479 2.154 -23.730 1.00 70.19 101 GLU A C 1
ATOM 806 O O . GLU A 1 101 ? -6.946 1.526 -24.645 1.00 70.19 101 GLU A O 1
ATOM 811 N N . ASP A 1 102 ? -6.968 3.317 -23.315 1.00 71.06 102 ASP A N 1
ATOM 812 C CA . ASP A 1 102 ? -5.715 3.848 -23.857 1.00 71.06 102 ASP A CA 1
ATOM 813 C C . ASP A 1 102 ? -4.502 3.010 -23.430 1.00 71.06 102 ASP A C 1
ATOM 815 O O . ASP A 1 102 ? -3.545 2.889 -24.195 1.00 71.06 102 ASP A O 1
ATOM 819 N N . LEU A 1 103 ? -4.542 2.407 -22.232 1.00 70.50 103 LEU A N 1
ATOM 820 C CA . LEU A 1 103 ? -3.434 1.608 -21.696 1.00 70.50 103 LEU A CA 1
ATOM 821 C C . LEU A 1 103 ? -3.129 0.396 -22.580 1.00 70.50 103 LEU A C 1
ATOM 823 O O . LEU A 1 103 ? -1.964 0.040 -22.740 1.00 70.50 103 LEU A O 1
ATOM 827 N N . GLU A 1 104 ? -4.153 -0.197 -23.193 1.00 69.62 104 GLU A N 1
ATOM 828 C CA . GLU A 1 104 ? -3.997 -1.322 -24.122 1.00 69.62 104 GLU A CA 1
ATOM 829 C C . GLU A 1 104 ? -3.293 -0.912 -25.424 1.00 69.62 104 GLU A C 1
ATOM 831 O O . GLU A 1 104 ? -2.608 -1.720 -26.050 1.00 69.62 104 GLU A O 1
ATOM 836 N N . ASN A 1 105 ? -3.406 0.360 -25.814 1.00 74.38 105 ASN A N 1
ATOM 837 C CA . ASN A 1 105 ? -2.839 0.891 -27.053 1.00 74.38 105 ASN A CA 1
ATOM 838 C C . ASN A 1 105 ? -1.424 1.468 -26.874 1.00 74.38 105 ASN A C 1
ATOM 840 O O . ASN A 1 105 ? -0.745 1.781 -27.854 1.00 74.38 105 ASN A O 1
ATOM 844 N N . PHE A 1 106 ? -0.939 1.590 -25.637 1.00 80.88 106 PHE A N 1
ATOM 845 C CA . PHE A 1 106 ? 0.366 2.165 -25.315 1.00 80.88 106 PHE A CA 1
ATOM 846 C C . PHE A 1 106 ? 1.506 1.138 -25.358 1.00 80.88 106 PHE A C 1
ATOM 848 O O . PHE A 1 106 ? 2.311 1.035 -24.435 1.00 80.88 106 PHE A O 1
ATOM 855 N N . THR A 1 107 ? 1.622 0.414 -26.471 1.00 81.88 107 THR A N 1
ATOM 856 C CA . THR A 1 107 ? 2.592 -0.682 -26.660 1.00 81.88 107 THR A CA 1
ATOM 857 C C . THR A 1 107 ? 4.046 -0.261 -26.433 1.00 81.88 107 THR A C 1
ATOM 859 O O . THR A 1 107 ? 4.803 -0.968 -25.772 1.00 81.88 107 THR A O 1
ATOM 862 N N . TYR A 1 108 ? 4.445 0.916 -26.920 1.00 82.94 108 TYR A N 1
ATOM 863 C CA . TYR A 1 108 ? 5.807 1.421 -26.723 1.00 82.94 108 TYR A CA 1
ATOM 864 C C . TYR A 1 108 ? 6.052 1.935 -25.295 1.00 82.94 108 TYR A C 1
ATOM 866 O O . TYR A 1 108 ? 7.141 1.767 -24.753 1.00 82.94 108 TYR A O 1
ATOM 874 N N . LEU A 1 109 ? 5.039 2.519 -24.646 1.00 83.31 109 LEU A N 1
ATOM 875 C CA . LEU A 1 109 ? 5.142 2.923 -23.239 1.00 83.31 109 LEU A CA 1
ATOM 876 C C . LEU A 1 109 ? 5.244 1.697 -22.327 1.00 83.31 109 LEU A C 1
ATOM 878 O O . LEU A 1 109 ? 6.048 1.692 -21.402 1.00 83.31 109 LEU A O 1
ATOM 882 N N . ASP A 1 110 ? 4.468 0.652 -22.606 1.00 83.88 110 ASP A N 1
ATOM 883 C CA . ASP A 1 110 ? 4.557 -0.634 -21.919 1.00 83.88 110 ASP A CA 1
ATOM 884 C C . ASP A 1 110 ? 5.955 -1.251 -22.092 1.00 83.88 110 ASP A C 1
ATOM 886 O O . ASP A 1 110 ? 6.572 -1.672 -21.113 1.00 83.88 110 ASP A O 1
ATOM 890 N N . ALA A 1 111 ? 6.524 -1.192 -23.300 1.00 84.81 111 ALA A N 1
ATOM 891 C CA . ALA A 1 111 ? 7.903 -1.601 -23.558 1.00 84.81 111 ALA A CA 1
ATOM 892 C C . ALA A 1 111 ? 8.933 -0.786 -22.747 1.00 84.81 111 ALA A C 1
ATOM 894 O O . ALA A 1 111 ? 9.827 -1.365 -22.127 1.00 84.81 111 ALA A O 1
ATOM 895 N N . ILE A 1 112 ? 8.772 0.540 -22.671 1.00 86.88 112 ILE A N 1
ATOM 896 C CA . ILE A 1 112 ? 9.605 1.430 -21.842 1.00 86.88 112 ILE A CA 1
ATOM 897 C C . ILE A 1 112 ? 9.481 1.083 -20.356 1.00 86.88 112 ILE A C 1
ATOM 899 O O . ILE A 1 112 ? 10.494 1.038 -19.658 1.00 86.88 112 ILE A O 1
ATOM 903 N N . ILE A 1 113 ? 8.265 0.851 -19.851 1.00 86.12 113 ILE A N 1
ATOM 904 C CA . ILE A 1 113 ? 8.014 0.517 -18.442 1.00 86.12 113 ILE A CA 1
ATOM 905 C C . ILE A 1 113 ? 8.669 -0.821 -18.098 1.00 86.12 113 ILE A C 1
ATOM 907 O O . ILE A 1 113 ? 9.347 -0.930 -17.074 1.00 86.12 113 ILE A O 1
ATOM 911 N N . LYS A 1 114 ? 8.502 -1.828 -18.959 1.00 84.62 114 LYS A N 1
ATOM 912 C CA . LYS A 1 114 ? 9.089 -3.156 -18.769 1.00 84.62 114 LYS A CA 1
ATOM 913 C C . LYS A 1 114 ? 10.615 -3.108 -18.792 1.00 84.62 114 LYS A C 1
ATOM 915 O O . LYS A 1 114 ? 11.245 -3.649 -17.886 1.00 84.62 114 LYS A O 1
ATOM 920 N N . GLU A 1 115 ? 11.208 -2.392 -19.745 1.00 84.69 115 GLU A N 1
ATOM 921 C CA . GLU A 1 115 ? 12.663 -2.224 -19.809 1.00 84.69 115 GLU A CA 1
ATOM 922 C C . GLU A 1 115 ? 13.198 -1.405 -18.626 1.00 84.69 115 GLU A C 1
ATOM 924 O O . GLU A 1 115 ? 14.220 -1.750 -18.035 1.00 84.69 115 GLU A O 1
ATOM 929 N N . SER A 1 116 ? 12.456 -0.386 -18.186 1.00 84.62 116 SER A N 1
ATOM 930 C CA . SER A 1 116 ? 12.802 0.397 -16.993 1.00 84.62 116 SER A CA 1
ATOM 931 C C . SER A 1 116 ? 12.803 -0.471 -15.740 1.00 84.62 116 SER A C 1
ATOM 933 O O . SER A 1 116 ? 13.731 -0.386 -14.943 1.00 84.62 116 SER A O 1
ATOM 935 N N . ALA A 1 117 ? 11.799 -1.336 -15.575 1.00 82.00 117 ALA A N 1
ATOM 936 C CA . ALA A 1 117 ? 11.723 -2.269 -14.455 1.00 82.00 117 ALA A CA 1
ATOM 937 C C . ALA A 1 117 ? 12.791 -3.374 -14.527 1.00 82.00 117 ALA A C 1
ATOM 939 O O . ALA A 1 117 ? 13.176 -3.914 -13.491 1.00 82.00 117 ALA A O 1
ATOM 940 N N . ARG A 1 118 ? 13.273 -3.707 -15.733 1.00 79.94 118 ARG A N 1
ATOM 941 C CA . ARG A 1 118 ? 14.358 -4.671 -15.947 1.00 79.94 118 ARG A CA 1
ATOM 942 C C . ARG A 1 118 ? 15.715 -4.086 -15.549 1.00 79.94 118 ARG A C 1
ATOM 944 O O . ARG A 1 118 ? 16.461 -4.750 -14.837 1.00 79.94 118 ARG A O 1
ATOM 951 N N . VAL A 1 119 ? 16.022 -2.868 -16.005 1.00 78.31 119 VAL A N 1
ATOM 952 C CA . VAL A 1 119 ? 17.302 -2.179 -15.743 1.00 78.31 119 VAL A CA 1
ATOM 953 C C . VAL A 1 119 ? 17.350 -1.620 -14.319 1.00 78.31 119 VAL A C 1
ATOM 955 O O . VAL A 1 119 ? 18.348 -1.771 -13.618 1.00 78.31 119 VAL A O 1
ATOM 958 N N . TYR A 1 120 ? 16.257 -1.008 -13.862 1.00 77.19 120 TYR A N 1
ATOM 959 C CA . TYR A 1 120 ? 16.129 -0.387 -12.545 1.00 77.19 120 TYR A CA 1
ATOM 960 C C . TYR A 1 120 ? 15.054 -1.099 -11.725 1.00 77.19 120 TYR A C 1
ATOM 962 O O . TYR A 1 120 ? 13.976 -0.556 -11.463 1.00 77.19 120 TYR A O 1
ATOM 970 N N . ALA A 1 121 ? 15.348 -2.332 -11.311 1.00 69.50 121 ALA A N 1
ATOM 971 C CA . ALA A 1 121 ? 14.453 -3.085 -10.445 1.00 69.50 121 ALA A CA 1
ATOM 972 C C . ALA A 1 121 ? 14.153 -2.287 -9.163 1.00 69.50 121 ALA A C 1
ATOM 974 O O . ALA A 1 121 ? 15.060 -1.944 -8.403 1.00 69.50 121 ALA A O 1
ATOM 975 N N . VAL A 1 122 ? 12.866 -2.012 -8.909 1.00 65.19 122 VAL A N 1
ATOM 976 C CA . VAL A 1 122 ? 12.405 -1.303 -7.698 1.00 65.19 122 VAL A CA 1
ATOM 977 C C . VAL A 1 122 ? 12.819 -2.064 -6.433 1.00 65.19 122 VAL A C 1
ATOM 979 O O . VAL A 1 122 ? 13.118 -1.451 -5.412 1.00 65.19 122 VAL A O 1
ATOM 982 N N . VAL A 1 123 ? 12.891 -3.397 -6.525 1.00 64.12 123 VAL A N 1
ATOM 983 C CA . VAL A 1 123 ? 13.367 -4.288 -5.463 1.00 64.12 123 VAL A CA 1
ATOM 984 C C . VAL A 1 123 ? 14.481 -5.191 -6.021 1.00 64.12 123 VAL A C 1
ATOM 986 O O . VAL A 1 123 ? 14.192 -6.256 -6.564 1.00 64.12 123 VAL A O 1
ATOM 989 N N . PRO A 1 124 ? 15.766 -4.813 -5.891 1.00 60.84 124 PRO A N 1
ATOM 990 C CA . PRO A 1 124 ? 16.897 -5.546 -6.474 1.00 60.84 124 PRO A CA 1
ATOM 991 C C . PRO A 1 124 ? 17.316 -6.797 -5.670 1.00 60.84 124 PRO A C 1
ATOM 993 O O . PRO A 1 124 ? 18.463 -7.228 -5.733 1.00 60.84 124 PRO A O 1
ATOM 996 N N . LEU A 1 125 ? 16.411 -7.388 -4.882 1.00 57.28 125 LEU A N 1
ATOM 997 C CA . LEU A 1 125 ? 16.727 -8.485 -3.951 1.00 57.28 125 LEU A CA 1
ATOM 998 C C . LEU A 1 125 ? 16.690 -9.883 -4.588 1.00 57.28 125 LEU A C 1
ATOM 1000 O O . LEU A 1 125 ? 17.079 -10.855 -3.946 1.00 57.28 125 LEU A O 1
ATOM 1004 N N . SER A 1 126 ? 16.245 -10.001 -5.841 1.00 54.69 126 SER A N 1
ATOM 1005 C CA . SER A 1 126 ? 16.202 -11.283 -6.552 1.00 54.69 126 SER A CA 1
ATOM 1006 C C . SER A 1 126 ? 17.418 -11.412 -7.466 1.00 54.69 126 SER A C 1
ATOM 1008 O O . SER A 1 126 ? 17.519 -10.714 -8.473 1.00 54.69 126 SER A O 1
ATOM 1010 N N . SER A 1 127 ? 18.354 -12.304 -7.128 1.00 41.84 127 SER A N 1
ATOM 1011 C CA . SER A 1 127 ? 19.512 -12.616 -7.970 1.00 41.84 127 SER A CA 1
ATOM 1012 C C . SER A 1 127 ? 19.068 -13.423 -9.194 1.00 41.84 127 SER A C 1
ATOM 1014 O O . SER A 1 127 ? 19.085 -14.655 -9.184 1.00 41.84 127 SER A O 1
ATOM 1016 N N . HIS A 1 128 ? 18.652 -12.739 -10.252 1.00 49.44 128 HIS A N 1
ATOM 1017 C CA . HIS A 1 128 ? 18.464 -13.356 -11.558 1.00 49.44 128 HIS A CA 1
ATOM 1018 C C . HIS A 1 128 ? 19.631 -12.975 -12.469 1.00 49.44 128 HIS A C 1
ATOM 1020 O O . HIS A 1 128 ? 19.962 -11.802 -12.619 1.00 49.44 128 HIS A O 1
ATOM 1026 N N . VAL A 1 129 ? 20.263 -13.977 -13.080 1.00 51.12 129 VAL A N 1
ATOM 1027 C CA . VAL A 1 129 ? 21.218 -13.765 -14.172 1.00 51.12 129 VAL A CA 1
ATOM 1028 C C . VAL A 1 129 ? 20.393 -13.523 -15.432 1.00 51.12 129 VAL A C 1
ATOM 1030 O O . VAL A 1 129 ? 19.693 -14.426 -15.888 1.00 51.12 129 VAL A O 1
ATOM 1033 N N . SER A 1 130 ? 20.429 -12.301 -15.968 1.00 55.31 130 SER A N 1
ATOM 1034 C CA . SER A 1 130 ? 19.777 -11.993 -17.244 1.00 55.31 130 SER A CA 1
ATOM 1035 C C . SER A 1 130 ? 20.442 -12.800 -18.359 1.00 55.31 130 SER A C 1
ATOM 1037 O O . SER A 1 130 ? 21.656 -12.740 -18.532 1.00 55.31 130 SER A O 1
ATOM 1039 N N . THR A 1 131 ? 19.652 -13.553 -19.122 1.00 60.38 131 THR A N 1
ATOM 1040 C CA . THR A 1 131 ? 20.126 -14.313 -20.289 1.00 60.38 131 THR A CA 1
ATOM 1041 C C . THR A 1 131 ? 20.120 -13.480 -21.577 1.00 60.38 131 THR A C 1
ATOM 1043 O O . THR A 1 131 ? 20.280 -14.042 -22.656 1.00 60.38 131 THR A O 1
ATOM 1046 N N . GLN A 1 132 ? 19.863 -12.169 -21.495 1.00 63.41 132 GLN A N 1
ATOM 1047 C CA . GLN A 1 132 ? 19.776 -11.285 -22.661 1.00 63.41 132 GLN A CA 1
ATOM 1048 C C . GLN A 1 132 ? 21.150 -10.754 -23.084 1.00 63.41 132 GLN A C 1
ATOM 1050 O O . GLN A 1 132 ? 21.995 -10.443 -22.246 1.00 63.41 132 GLN A O 1
ATOM 1055 N N . GLU A 1 133 ? 21.345 -10.602 -24.395 1.00 63.12 133 GLU A N 1
ATOM 1056 C CA . GLU A 1 133 ? 22.497 -9.892 -24.955 1.00 63.12 133 GLU A CA 1
ATOM 1057 C C . GLU A 1 133 ? 22.451 -8.424 -24.509 1.00 63.12 133 GLU A C 1
ATOM 1059 O O . GLU A 1 133 ? 21.407 -7.800 -24.652 1.00 63.12 133 GLU A O 1
ATOM 1064 N N . THR A 1 134 ? 23.545 -7.901 -23.947 1.00 73.50 134 THR A N 1
ATOM 1065 C CA . THR A 1 134 ? 23.683 -6.534 -23.384 1.00 73.50 134 THR A CA 1
ATOM 1066 C C . THR A 1 134 ? 22.676 -6.170 -22.272 1.00 73.50 134 THR A C 1
ATOM 1068 O O . THR A 1 134 ? 21.835 -5.284 -22.429 1.00 73.50 134 THR A O 1
ATOM 1071 N N . PRO A 1 135 ? 22.758 -6.817 -21.091 1.00 72.88 135 PRO A N 1
ATOM 1072 C CA . PRO A 1 135 ? 21.788 -6.630 -20.009 1.00 72.88 135 PRO A CA 1
ATOM 1073 C C . PRO A 1 135 ? 21.810 -5.230 -19.376 1.00 72.88 135 PRO A C 1
ATOM 1075 O O . PRO A 1 135 ? 20.808 -4.824 -18.791 1.00 72.88 135 PRO A O 1
ATOM 1078 N N . ASP A 1 136 ? 22.902 -4.482 -19.501 1.00 80.06 136 ASP A N 1
ATOM 1079 C CA . ASP A 1 136 ? 23.047 -3.160 -18.878 1.00 80.06 136 ASP A CA 1
ATOM 1080 C C . ASP A 1 136 ? 22.517 -2.013 -19.757 1.00 80.06 136 ASP A C 1
ATOM 1082 O O . ASP A 1 136 ? 22.416 -0.871 -19.308 1.00 80.06 136 ASP A O 1
ATOM 1086 N N . GLU A 1 137 ? 22.163 -2.300 -21.011 1.00 82.94 137 GLU A N 1
ATOM 1087 C CA . GLU A 1 137 ? 21.642 -1.307 -21.949 1.00 82.94 137 GLU A CA 1
ATOM 1088 C C . GLU A 1 137 ? 20.120 -1.204 -21.854 1.00 82.94 137 GLU A C 1
ATOM 1090 O O . GLU A 1 137 ? 19.426 -2.214 -21.753 1.00 82.94 137 GLU A O 1
ATOM 1095 N N . PHE A 1 138 ? 19.601 0.022 -21.928 1.00 86.06 138 PHE A N 1
ATOM 1096 C CA . PHE A 1 138 ? 18.168 0.300 -21.964 1.00 86.06 138 PHE A CA 1
ATOM 1097 C C . PHE A 1 138 ? 17.649 0.220 -23.408 1.00 86.06 138 PHE A C 1
ATOM 1099 O O . PHE A 1 138 ? 17.845 1.156 -24.185 1.00 86.06 138 PHE A O 1
ATOM 1106 N N . ILE A 1 139 ? 16.999 -0.891 -23.766 1.00 86.75 139 ILE A N 1
ATOM 1107 C CA . ILE A 1 139 ? 16.476 -1.162 -25.117 1.00 86.75 139 ILE A CA 1
ATOM 1108 C C . ILE A 1 139 ? 15.002 -1.613 -25.040 1.00 86.75 139 ILE A C 1
ATOM 1110 O O . ILE A 1 139 ? 14.727 -2.813 -24.922 1.00 86.75 139 ILE A O 1
ATOM 1114 N N . PRO A 1 140 ? 14.026 -0.683 -25.102 1.00 85.12 140 PRO A N 1
ATOM 1115 C CA . PRO A 1 140 ? 12.594 -1.003 -25.057 1.00 85.12 140 PRO A CA 1
ATOM 1116 C C . PRO A 1 140 ? 12.139 -1.983 -26.143 1.00 85.12 140 PRO A C 1
ATOM 1118 O O . PRO A 1 140 ? 11.251 -2.803 -25.910 1.00 85.12 140 PRO A O 1
ATOM 1121 N N . GLU A 1 141 ? 12.766 -1.950 -27.319 1.00 87.44 141 GLU A N 1
ATOM 1122 C CA . GLU A 1 141 ? 12.403 -2.757 -28.486 1.00 87.44 141 GLU A CA 1
ATOM 1123 C C . GLU A 1 141 ? 12.411 -4.269 -28.202 1.00 87.44 141 GLU A C 1
ATOM 1125 O O . GLU A 1 141 ? 11.667 -5.014 -28.844 1.00 87.44 141 GLU A O 1
ATOM 1130 N N . ARG A 1 142 ? 13.155 -4.726 -27.181 1.00 80.94 142 ARG A N 1
ATOM 1131 C CA . ARG A 1 142 ? 13.144 -6.124 -26.703 1.00 80.94 142 ARG A CA 1
ATOM 1132 C C . ARG A 1 142 ? 11.742 -6.622 -26.344 1.00 80.94 142 ARG A C 1
ATOM 1134 O O . ARG A 1 142 ? 11.455 -7.810 -26.476 1.00 80.94 142 ARG A O 1
ATOM 1141 N N . PHE A 1 143 ? 10.871 -5.725 -25.887 1.00 82.75 143 PHE A N 1
ATOM 1142 C CA . PHE A 1 143 ? 9.513 -6.041 -25.450 1.00 82.75 143 PHE A CA 1
ATOM 1143 C C . PHE A 1 143 ? 8.452 -5.885 -26.550 1.00 82.75 143 PHE A C 1
ATOM 1145 O O . PHE A 1 143 ? 7.292 -6.198 -26.293 1.00 82.75 143 PHE A O 1
ATOM 1152 N N . LEU A 1 144 ? 8.818 -5.449 -27.762 1.00 83.06 144 LEU A N 1
ATOM 1153 C CA . LEU A 1 144 ? 7.868 -5.271 -28.871 1.00 83.06 144 LEU A CA 1
ATOM 1154 C C . LEU A 1 144 ? 7.626 -6.562 -29.669 1.00 83.06 144 LEU A C 1
ATOM 1156 O O . LEU A 1 144 ? 6.527 -6.770 -30.175 1.00 83.06 144 LEU A O 1
ATOM 1160 N N . ASN A 1 145 ? 8.627 -7.447 -29.748 1.00 75.56 145 ASN A N 1
ATOM 1161 C CA . ASN A 1 145 ? 8.598 -8.624 -30.630 1.00 75.56 145 ASN A CA 1
ATOM 1162 C C . ASN A 1 145 ? 8.316 -9.955 -29.902 1.00 75.56 145 ASN A C 1
ATOM 1164 O O . ASN A 1 145 ? 8.396 -11.015 -30.513 1.00 75.56 145 ASN A O 1
ATOM 1168 N N . ASN A 1 146 ? 7.968 -9.926 -28.607 1.00 62.91 146 ASN A N 1
ATOM 1169 C CA . ASN A 1 146 ? 7.682 -11.114 -27.781 1.00 62.91 146 ASN A CA 1
ATOM 1170 C C . ASN A 1 146 ? 8.819 -12.160 -27.694 1.00 62.91 146 ASN A C 1
ATOM 1172 O O . ASN A 1 146 ? 8.576 -13.311 -27.335 1.00 62.91 146 ASN A O 1
ATOM 1176 N N . GLU A 1 147 ? 10.071 -11.776 -27.945 1.00 62.88 147 GLU A N 1
ATOM 1177 C CA . GLU A 1 147 ? 11.224 -12.697 -27.966 1.00 62.88 147 GLU A CA 1
ATOM 1178 C C . GLU A 1 147 ? 11.855 -12.947 -26.584 1.00 62.88 147 GLU A C 1
ATOM 1180 O O . GLU A 1 147 ? 12.976 -13.441 -26.461 1.00 62.88 147 GLU A O 1
ATOM 1185 N N . ILE A 1 148 ? 11.153 -12.609 -25.504 1.00 66.44 148 ILE A N 1
ATOM 1186 C CA . ILE A 1 148 ? 11.697 -12.749 -24.154 1.00 66.44 148 ILE A CA 1
ATOM 1187 C C . ILE A 1 148 ? 11.461 -14.170 -23.664 1.00 66.44 148 ILE A C 1
ATOM 1189 O O . ILE A 1 148 ? 10.326 -14.637 -23.566 1.00 66.44 148 ILE A O 1
ATOM 1193 N N . ALA A 1 149 ? 12.554 -14.855 -23.325 1.00 64.88 149 ALA A N 1
ATOM 1194 C CA . ALA A 1 149 ? 12.499 -16.195 -22.770 1.00 64.88 149 ALA A CA 1
ATOM 1195 C C . ALA A 1 149 ? 11.577 -16.245 -21.539 1.00 64.88 149 ALA A C 1
ATOM 1197 O O . ALA A 1 149 ? 11.599 -15.372 -20.666 1.00 64.88 149 ALA A O 1
ATOM 1198 N N . LYS A 1 150 ? 10.757 -17.297 -21.460 1.00 60.47 150 LYS A N 1
ATOM 1199 C CA . LYS A 1 150 ? 9.859 -17.540 -20.326 1.00 60.47 150 LYS A CA 1
ATOM 1200 C C . LYS A 1 150 ? 10.667 -17.503 -19.019 1.00 60.47 150 LYS A C 1
ATOM 1202 O O . LYS A 1 150 ? 11.676 -18.190 -18.910 1.00 60.47 150 LYS A O 1
ATOM 1207 N N . ASN A 1 151 ? 10.206 -16.718 -18.042 1.00 62.72 151 ASN A N 1
ATOM 1208 C CA . ASN A 1 151 ? 10.860 -16.453 -16.746 1.00 62.72 151 ASN A CA 1
ATOM 1209 C C . ASN A 1 151 ? 12.099 -15.531 -16.774 1.00 62.72 151 ASN A C 1
ATOM 1211 O O . ASN A 1 151 ? 12.702 -15.326 -15.725 1.00 62.72 151 ASN A O 1
ATOM 1215 N N . ALA A 1 152 ? 12.473 -14.942 -17.916 1.00 64.50 152 ALA A N 1
ATOM 1216 C CA . ALA A 1 152 ? 13.597 -13.997 -17.987 1.00 64.50 152 ALA A CA 1
ATOM 1217 C C . ALA A 1 152 ? 13.245 -12.576 -17.502 1.00 64.50 152 ALA A C 1
ATOM 1219 O O . ALA A 1 152 ? 14.137 -11.760 -17.285 1.00 64.50 152 ALA A O 1
ATOM 1220 N N . PHE A 1 153 ? 11.956 -12.274 -17.315 1.00 72.44 153 PHE A N 1
ATOM 1221 C CA . PHE A 1 153 ? 11.481 -10.987 -16.814 1.00 72.44 153 PHE A CA 1
ATOM 1222 C C . PHE A 1 153 ? 10.339 -11.185 -15.814 1.00 72.44 153 PHE A C 1
ATOM 1224 O O . PHE A 1 153 ? 9.254 -11.641 -16.175 1.00 72.44 153 PHE A O 1
ATOM 1231 N N . ILE A 1 154 ? 10.603 -10.864 -14.545 1.00 73.31 154 ILE A N 1
ATOM 1232 C CA . ILE A 1 154 ? 9.683 -11.072 -13.422 1.00 73.31 154 ILE A CA 1
ATOM 1233 C C . ILE A 1 154 ? 9.707 -9.821 -12.516 1.00 73.31 154 ILE A C 1
ATOM 1235 O O . ILE A 1 154 ? 10.218 -9.861 -11.398 1.00 73.31 154 ILE A O 1
ATOM 1239 N N . PRO A 1 155 ? 9.190 -8.674 -12.990 1.00 68.69 155 PRO A N 1
ATOM 1240 C CA . PRO A 1 155 ? 9.362 -7.380 -12.317 1.00 68.69 155 PRO A CA 1
ATOM 1241 C C . PRO A 1 155 ? 8.631 -7.275 -10.971 1.00 68.69 155 PRO A C 1
ATOM 1243 O O . PRO A 1 155 ? 8.952 -6.402 -10.171 1.00 68.69 155 PRO A O 1
ATOM 1246 N N . PHE A 1 156 ? 7.657 -8.155 -10.716 1.00 73.56 156 PHE A N 1
ATOM 1247 C CA . PHE A 1 156 ? 6.851 -8.163 -9.493 1.00 73.56 156 PHE A CA 1
ATOM 1248 C C . PHE A 1 156 ? 7.078 -9.411 -8.624 1.00 73.56 156 PHE A C 1
ATOM 1250 O O . PHE A 1 156 ? 6.383 -9.590 -7.632 1.00 73.56 156 PHE A O 1
ATOM 1257 N N . GLY A 1 157 ? 8.049 -10.268 -8.961 1.00 67.19 157 GLY A N 1
ATOM 1258 C CA . GLY A 1 157 ? 8.220 -11.583 -8.327 1.00 67.19 157 GLY A CA 1
ATOM 1259 C C . GLY A 1 157 ? 7.339 -12.671 -8.954 1.00 67.19 157 GLY A C 1
ATOM 1260 O O . GLY A 1 157 ? 6.665 -12.423 -9.950 1.00 67.19 157 GLY A O 1
ATOM 1261 N N . GLY A 1 158 ? 7.403 -13.892 -8.412 1.00 65.81 158 GLY A N 1
ATOM 1262 C CA . GLY A 1 158 ? 6.727 -15.110 -8.886 1.00 65.81 158 GLY A CA 1
ATOM 1263 C C . GLY A 1 158 ? 6.206 -15.950 -7.711 1.00 65.81 158 GLY A C 1
ATOM 1264 O O . GLY A 1 158 ? 6.787 -15.897 -6.631 1.00 65.81 158 GLY A O 1
ATOM 1265 N N . GLY A 1 159 ? 5.154 -16.752 -7.912 1.00 64.25 159 GLY A N 1
ATOM 1266 C CA . GLY A 1 159 ? 4.642 -17.703 -6.907 1.00 64.25 159 GLY A CA 1
ATOM 1267 C C . GLY A 1 159 ? 3.400 -17.232 -6.139 1.00 64.25 159 GLY A C 1
ATOM 1268 O O . GLY A 1 159 ? 2.710 -16.312 -6.568 1.00 64.25 159 GLY A O 1
ATOM 1269 N N . GLU A 1 160 ? 3.105 -17.887 -5.011 1.00 53.19 160 GLU A N 1
ATOM 1270 C CA . GLU A 1 160 ? 1.868 -17.715 -4.215 1.00 53.19 160 GLU A CA 1
ATOM 1271 C C . GLU A 1 160 ? 1.686 -16.309 -3.608 1.00 53.19 160 GLU A C 1
ATOM 1273 O O . GLU A 1 160 ? 0.588 -15.960 -3.192 1.00 53.19 160 GLU A O 1
ATOM 1278 N N . ASN A 1 161 ? 2.736 -15.480 -3.615 1.00 51.25 161 ASN A N 1
ATOM 1279 C CA . ASN A 1 161 ? 2.753 -14.131 -3.036 1.00 51.25 161 ASN A CA 1
ATOM 1280 C C . ASN A 1 161 ? 2.436 -13.005 -4.049 1.00 51.25 161 ASN A C 1
ATOM 1282 O O . ASN A 1 161 ? 2.718 -11.840 -3.779 1.00 51.25 161 ASN A O 1
ATOM 1286 N N . LEU A 1 162 ? 1.881 -13.328 -5.225 1.00 54.38 162 LEU A N 1
ATOM 1287 C CA . LEU A 1 162 ? 1.443 -12.354 -6.236 1.00 54.38 162 LEU A CA 1
ATOM 1288 C C . LEU A 1 162 ? -0.086 -12.255 -6.333 1.00 54.38 162 LEU A C 1
ATOM 1290 O O . LEU A 1 162 ? -0.778 -13.255 -6.128 1.00 54.38 162 LEU A O 1
ATOM 1294 N N . PRO A 1 163 ? -0.634 -11.116 -6.802 1.00 42.94 163 PRO A N 1
ATOM 1295 C CA . PRO A 1 163 ? -2.005 -11.081 -7.299 1.00 42.94 163 PRO A CA 1
ATOM 1296 C C . PRO A 1 163 ? -2.158 -12.065 -8.472 1.00 42.94 163 PRO A C 1
ATOM 1298 O O . PRO A 1 163 ? -1.436 -11.983 -9.470 1.00 42.94 163 PRO A O 1
ATOM 1301 N N . ARG A 1 164 ? -3.101 -13.013 -8.353 1.00 34.22 164 ARG A N 1
ATOM 1302 C CA . ARG A 1 164 ? -3.452 -13.959 -9.424 1.00 34.22 164 ARG A CA 1
ATOM 1303 C C . ARG A 1 164 ? -3.815 -13.187 -10.693 1.00 34.22 164 ARG A C 1
ATOM 1305 O O . ARG A 1 164 ? -4.820 -12.486 -10.720 1.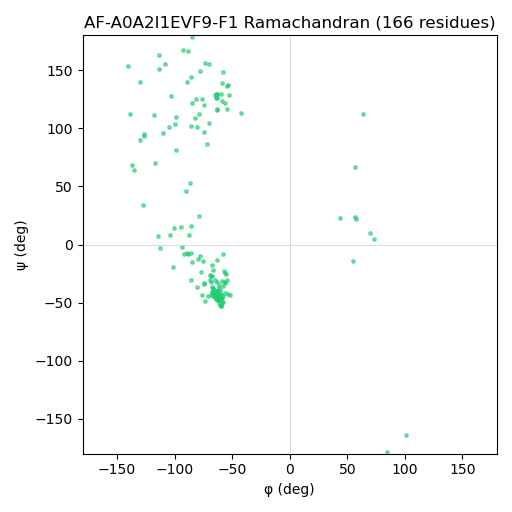00 34.22 164 ARG A O 1
ATOM 1312 N N . LYS A 1 165 ? -3.034 -13.357 -11.761 1.00 41.47 165 LYS A N 1
ATOM 1313 C CA . LYS A 1 165 ? -3.506 -13.056 -13.115 1.00 41.47 165 LYS A CA 1
ATOM 1314 C C . LYS A 1 165 ? -4.346 -14.236 -13.589 1.00 41.47 165 LYS A C 1
ATOM 1316 O O . LYS A 1 165 ? -3.795 -15.265 -13.975 1.00 41.47 165 LYS A O 1
ATOM 1321 N N . GLU A 1 166 ? -5.666 -14.098 -13.536 1.00 29.08 166 GLU A N 1
ATOM 1322 C CA . GLU A 1 166 ? -6.535 -14.886 -14.407 1.00 29.08 166 GLU A CA 1
ATOM 1323 C C . GLU A 1 166 ? -6.325 -14.361 -15.828 1.00 29.08 166 GLU A C 1
ATOM 1325 O O . GLU A 1 166 ? -6.722 -13.249 -16.165 1.00 29.08 166 GLU A O 1
ATOM 1330 N N . TYR A 1 167 ? -5.594 -15.126 -16.633 1.00 31.89 167 TYR A N 1
ATOM 1331 C CA . TYR A 1 167 ? -5.548 -14.920 -18.073 1.00 31.89 167 TYR A CA 1
ATOM 1332 C C . TYR A 1 167 ? -6.791 -15.608 -18.651 1.00 31.89 167 TYR A C 1
ATOM 1334 O O . TYR A 1 167 ? -6.865 -16.838 -18.611 1.00 31.89 167 TYR A O 1
ATOM 1342 N N . VAL A 1 168 ? -7.767 -14.821 -19.112 1.00 32.72 168 VAL A N 1
ATOM 1343 C CA . VAL A 1 168 ? -8.836 -15.279 -20.021 1.00 32.72 168 VAL A CA 1
ATOM 1344 C C . VAL A 1 168 ? -8.330 -15.162 -21.451 1.00 32.72 168 VAL A C 1
ATOM 1346 O O . VAL A 1 168 ? -7.689 -14.129 -21.749 1.00 32.72 168 VAL A O 1
#

InterPro domains:
  IPR001128 Cytochrome P450 [PF00067] (96-133)
  IPR036396 Cytochrome P450 superfamily [G3DSA:1.10.630.10] (80-133)
  IPR036396 Cytochrome P450 superfamily [G3DSA:1.10.630.10] (134-162)
  IPR036396 Cytochrome P450 superfamily [SSF48264] (7-159)

Secondary structure (DSSP, 8-state):
------HHHHHHHHHHHHHHHHHHHHHHHHHHHHHHTTTT-----SHHHHHHHTTSTTSTT--SSSPPPPHHHHHHHHHHHHHHH------S--SSPPPHHHHHH-HHHHHHHHHHHHHS-SSTTS-----SSSTTS--GGGGTS--PPTTS--TT--STTS------

Solvent-accessible surface area (backbone atoms only — not comparable to full-atom values): 11002 Å² total; per-residue (Å²): 136,81,79,82,77,48,71,67,55,54,52,48,52,52,51,51,51,51,53,53,52,48,47,52,52,52,54,52,50,52,52,50,52,69,60,40,69,80,59,92,55,81,75,66,89,46,73,68,49,46,52,74,26,39,51,31,92,78,28,96,83,50,78,79,86,54,76,54,66,50,72,62,59,49,42,52,53,53,50,49,53,51,64,75,66,67,79,84,87,80,78,94,81,80,95,64,85,86,52,78,74,53,62,77,70,36,61,68,57,52,15,43,51,52,37,46,37,66,70,56,44,93,71,78,82,69,94,70,84,71,87,55,86,68,66,89,60,91,56,35,68,62,60,74,74,73,76,65,60,89,84,68,75,60,87,84,63,83,68,95,91,51,85,82,78,82,82,128